Protein AF-I7LIQ9-F1 (afdb_monomer_lite)

Structure (mmCIF, N/CA/C/O backbone):
data_AF-I7LIQ9-F1
#
_entry.id   AF-I7LIQ9-F1
#
loop_
_atom_site.group_PDB
_atom_site.id
_atom_site.type_symbol
_atom_site.label_atom_id
_atom_site.label_alt_id
_atom_site.label_comp_id
_atom_site.label_asym_id
_atom_site.label_entity_id
_atom_site.label_seq_id
_atom_site.pdbx_PDB_ins_code
_atom_site.Cartn_x
_atom_site.Cartn_y
_atom_site.Cartn_z
_atom_site.occupancy
_atom_site.B_iso_or_equiv
_atom_site.auth_seq_id
_atom_site.auth_comp_id
_atom_site.auth_asym_id
_atom_site.auth_atom_id
_atom_site.pdbx_PDB_model_num
ATOM 1 N N . MET A 1 1 ? 4.972 7.459 -29.551 1.00 47.09 1 MET A N 1
ATOM 2 C CA . MET A 1 1 ? 5.160 8.869 -29.129 1.00 47.09 1 MET A CA 1
ATOM 3 C C . MET A 1 1 ? 4.987 9.056 -27.625 1.00 47.09 1 MET A C 1
ATOM 5 O O . MET A 1 1 ? 5.940 9.518 -27.026 1.00 47.09 1 MET A O 1
ATOM 9 N N . GLY A 1 2 ? 3.855 8.696 -26.996 1.00 56.62 2 GLY A N 1
ATOM 10 C CA . GLY A 1 2 ? 3.701 8.807 -25.528 1.00 56.62 2 GLY A CA 1
ATOM 11 C C . GLY A 1 2 ? 4.572 7.829 -24.720 1.00 56.62 2 GLY A C 1
ATOM 12 O O . GLY A 1 2 ? 5.323 8.256 -23.851 1.00 56.62 2 GLY A O 1
ATOM 13 N N . GLU A 1 3 ? 4.549 6.537 -25.071 1.00 54.62 3 GLU A N 1
ATOM 14 C CA . GLU A 1 3 ? 5.346 5.504 -24.378 1.00 54.62 3 GLU A CA 1
ATOM 15 C C . GLU A 1 3 ? 6.864 5.728 -24.466 1.00 54.62 3 GLU A C 1
ATOM 17 O O . GLU A 1 3 ? 7.596 5.381 -23.544 1.00 54.62 3 GLU A O 1
ATOM 22 N N . ASP A 1 4 ? 7.355 6.302 -25.566 1.00 57.78 4 ASP A N 1
ATOM 23 C CA . ASP A 1 4 ? 8.792 6.522 -25.778 1.00 57.78 4 ASP A CA 1
ATOM 24 C C . ASP A 1 4 ? 9.333 7.653 -24.887 1.00 57.78 4 ASP A C 1
ATOM 26 O O . ASP A 1 4 ? 10.467 7.592 -24.414 1.00 57.78 4 ASP A O 1
ATOM 30 N N . LEU A 1 5 ? 8.499 8.663 -24.616 1.00 57.69 5 LEU A N 1
ATOM 31 C CA . LEU A 1 5 ? 8.808 9.787 -23.729 1.00 57.69 5 LEU A CA 1
ATOM 32 C C . LEU A 1 5 ? 8.817 9.365 -22.257 1.00 57.69 5 LEU A C 1
ATOM 34 O O . LEU A 1 5 ? 9.725 9.751 -21.523 1.00 57.69 5 LEU A O 1
ATOM 38 N N . GLU A 1 6 ? 7.858 8.538 -21.831 1.00 58.59 6 GLU A N 1
ATOM 39 C CA . GLU A 1 6 ? 7.865 7.965 -20.479 1.00 58.59 6 GLU A CA 1
ATOM 40 C C . GLU A 1 6 ? 9.072 7.049 -20.267 1.00 58.59 6 GLU A C 1
ATOM 42 O O . GLU A 1 6 ? 9.777 7.190 -19.268 1.00 58.59 6 GLU A O 1
ATOM 47 N N . LYS A 1 7 ? 9.379 6.171 -21.232 1.00 59.84 7 LYS A N 1
ATOM 48 C CA . LYS A 1 7 ? 10.581 5.324 -21.184 1.00 59.84 7 LYS A CA 1
ATOM 49 C C . LYS A 1 7 ? 11.853 6.157 -21.044 1.00 59.84 7 LYS A C 1
ATOM 51 O O . LYS A 1 7 ? 12.662 5.869 -20.167 1.00 59.84 7 LYS A O 1
ATOM 56 N N . ALA A 1 8 ? 12.016 7.208 -21.849 1.00 60.72 8 ALA A N 1
ATOM 57 C CA . ALA A 1 8 ? 13.172 8.100 -21.762 1.00 60.72 8 ALA A CA 1
ATOM 58 C C . ALA A 1 8 ? 13.252 8.830 -20.409 1.00 60.72 8 ALA A C 1
ATOM 60 O O . ALA A 1 8 ? 14.331 8.923 -19.828 1.00 60.72 8 ALA A O 1
ATOM 61 N N . GLY A 1 9 ? 12.118 9.297 -19.877 1.00 61.69 9 GLY A N 1
ATOM 62 C CA . GLY A 1 9 ? 12.048 9.947 -18.567 1.00 61.69 9 GLY A CA 1
ATOM 63 C C . GLY A 1 9 ? 12.457 9.028 -17.413 1.00 61.69 9 GLY A C 1
ATOM 64 O O . GLY A 1 9 ? 13.166 9.466 -16.510 1.00 61.69 9 GLY A O 1
ATOM 65 N N . PHE A 1 10 ? 12.074 7.750 -17.462 1.00 64.81 10 PHE A N 1
ATOM 66 C CA . PHE A 1 10 ? 12.505 6.752 -16.481 1.00 64.81 10 PHE A CA 1
ATOM 67 C C . PHE A 1 10 ? 13.993 6.396 -16.630 1.00 64.81 10 PHE A C 1
ATOM 69 O O . PHE A 1 10 ? 14.709 6.416 -15.634 1.00 64.81 10 PHE A O 1
ATOM 76 N N . ILE A 1 11 ? 14.486 6.145 -17.850 1.00 65.88 11 ILE A N 1
ATOM 77 C CA . ILE A 1 11 ? 15.912 5.840 -18.105 1.00 65.88 11 ILE A CA 1
ATOM 78 C C . ILE A 1 11 ? 16.828 6.955 -17.591 1.00 65.88 11 ILE A C 1
ATOM 80 O O . ILE A 1 11 ? 17.892 6.687 -17.049 1.00 65.88 11 ILE A O 1
ATOM 84 N N . LEU A 1 12 ? 16.424 8.214 -17.766 1.00 66.00 12 LEU A N 1
ATOM 85 C CA . LEU A 1 12 ? 17.225 9.364 -17.345 1.00 66.00 12 LEU A CA 1
ATOM 86 C C . LEU A 1 12 ? 17.189 9.611 -15.833 1.00 66.00 12 LEU A C 1
ATOM 88 O O . LEU A 1 12 ? 18.057 10.312 -15.318 1.00 66.00 12 LEU A O 1
ATOM 92 N N . LYS A 1 13 ? 16.178 9.085 -15.133 1.00 75.25 13 LYS A N 1
ATOM 93 C CA . LYS A 1 13 ? 15.949 9.357 -13.710 1.00 75.25 13 LYS A CA 1
ATOM 94 C C . LYS A 1 13 ? 16.473 8.254 -12.789 1.00 75.25 13 LYS A C 1
ATOM 96 O O . LYS A 1 13 ? 16.795 8.561 -11.645 1.00 75.25 13 LYS A O 1
ATOM 101 N N . TYR A 1 14 ? 16.571 7.012 -13.2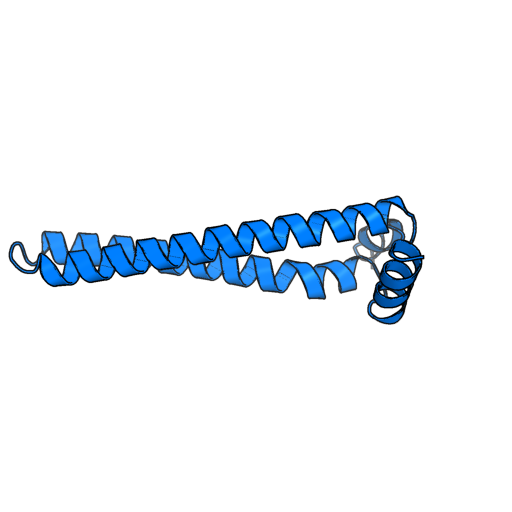63 1.00 77.31 14 TYR A N 1
ATOM 102 C CA . TYR A 1 14 ? 16.967 5.866 -12.439 1.00 77.31 14 TYR A CA 1
ATOM 103 C C . TYR A 1 14 ? 18.112 5.090 -13.086 1.00 77.31 14 TYR A C 1
ATOM 105 O O . TYR A 1 14 ? 18.116 4.860 -14.291 1.00 77.31 14 TYR A O 1
ATOM 113 N N . GLU A 1 15 ? 19.073 4.657 -12.272 1.00 73.44 15 GLU A N 1
ATOM 114 C CA . GLU A 1 15 ? 20.294 3.996 -12.757 1.00 73.44 15 GLU A CA 1
ATOM 115 C C . GLU A 1 15 ? 20.095 2.502 -13.042 1.00 73.44 15 GLU A C 1
ATOM 117 O O . GLU A 1 15 ? 20.737 1.927 -13.920 1.00 73.44 15 GLU A O 1
ATOM 122 N N . ASN A 1 16 ? 19.215 1.848 -12.285 1.00 75.81 16 ASN A N 1
ATOM 123 C CA . ASN A 1 16 ? 18.937 0.420 -12.394 1.00 75.81 16 ASN A CA 1
ATOM 124 C C . ASN A 1 16 ? 17.550 0.085 -11.810 1.00 75.81 16 ASN A C 1
ATOM 126 O O . ASN A 1 16 ? 16.901 0.920 -11.176 1.00 75.81 16 ASN A O 1
ATOM 130 N N . THR A 1 17 ? 17.103 -1.161 -12.004 1.00 76.31 17 THR A N 1
ATOM 131 C CA . THR A 1 17 ? 15.804 -1.655 -11.510 1.00 76.31 17 THR A CA 1
ATOM 132 C C . THR A 1 17 ? 15.655 -1.514 -9.996 1.00 76.31 17 THR A C 1
ATOM 134 O O . THR A 1 17 ? 14.567 -1.219 -9.513 1.00 76.31 17 THR A O 1
ATOM 137 N N . LYS A 1 18 ? 16.737 -1.715 -9.236 1.00 80.56 18 LYS A N 1
ATOM 138 C CA . LYS A 1 18 ? 16.728 -1.608 -7.773 1.00 80.56 18 LYS A CA 1
ATOM 139 C C . LYS A 1 18 ? 16.445 -0.169 -7.341 1.00 80.56 18 LYS A C 1
ATOM 141 O O . LYS A 1 18 ? 15.490 0.058 -6.612 1.00 80.56 18 LYS A O 1
ATOM 146 N N . ASN A 1 19 ? 17.183 0.797 -7.883 1.00 83.12 19 ASN A N 1
ATOM 147 C CA . ASN A 1 19 ? 16.988 2.222 -7.625 1.00 83.12 19 ASN A CA 1
ATOM 148 C C . ASN A 1 19 ? 15.577 2.693 -8.022 1.00 83.12 19 ASN A C 1
ATOM 150 O O . ASN A 1 19 ? 14.952 3.453 -7.287 1.00 83.12 19 ASN A O 1
ATOM 154 N N . LEU A 1 20 ? 15.048 2.187 -9.141 1.00 83.06 20 LEU A N 1
ATOM 155 C CA . LEU A 1 20 ? 13.671 2.426 -9.569 1.00 83.06 20 LEU A CA 1
ATOM 156 C C . LEU A 1 20 ? 12.651 1.954 -8.518 1.00 83.06 20 LEU A C 1
ATOM 158 O O . LEU A 1 20 ? 11.784 2.726 -8.112 1.00 83.06 20 LEU A O 1
ATOM 162 N N . LEU A 1 21 ? 12.757 0.703 -8.064 1.00 83.94 21 LEU A N 1
ATOM 163 C CA . LEU A 1 21 ? 11.846 0.128 -7.067 1.00 83.94 21 LEU A CA 1
ATOM 164 C C . LEU A 1 21 ? 11.969 0.833 -5.708 1.00 83.94 21 LEU A C 1
ATOM 166 O O . LEU A 1 21 ? 10.954 1.172 -5.100 1.00 83.94 21 LEU A O 1
ATOM 170 N N . GLU A 1 22 ? 13.199 1.101 -5.267 1.00 87.06 22 GLU A N 1
ATOM 171 C CA . GLU A 1 22 ? 13.500 1.791 -4.009 1.00 87.06 22 GLU A CA 1
ATOM 172 C C . GLU A 1 22 ? 12.984 3.233 -3.984 1.00 87.06 22 GLU A C 1
ATOM 174 O O . GLU A 1 22 ? 12.597 3.723 -2.926 1.00 87.06 22 GLU A O 1
ATOM 179 N N . CYS A 1 23 ? 12.950 3.914 -5.132 1.00 86.38 23 CYS A N 1
ATOM 180 C CA . CYS A 1 23 ? 12.475 5.293 -5.216 1.00 86.38 23 CYS A CA 1
ATOM 181 C C . CYS A 1 23 ? 10.962 5.395 -5.445 1.00 86.38 23 CYS A C 1
ATOM 183 O O . CYS A 1 23 ? 10.339 6.336 -4.956 1.00 86.38 23 CYS A O 1
ATOM 185 N N . GLU A 1 24 ? 10.367 4.462 -6.193 1.00 85.56 24 GLU A N 1
ATOM 186 C CA . GLU A 1 24 ? 8.960 4.557 -6.595 1.00 85.56 24 GLU A CA 1
ATOM 187 C C . GLU A 1 24 ? 8.012 3.729 -5.722 1.00 85.56 24 GLU A C 1
ATOM 189 O O . GLU A 1 24 ? 6.919 4.202 -5.420 1.00 85.56 24 GLU A O 1
ATOM 194 N N . LEU A 1 25 ? 8.392 2.513 -5.310 1.00 89.25 25 LEU A N 1
ATOM 195 C CA . LEU A 1 25 ? 7.482 1.584 -4.621 1.00 89.25 25 LEU A CA 1
ATOM 196 C C . LEU A 1 25 ? 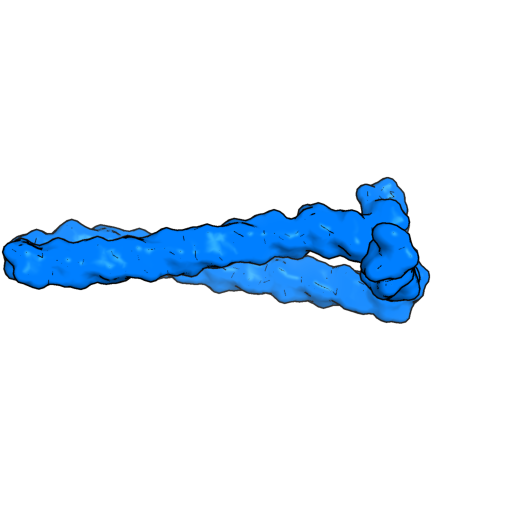7.755 1.460 -3.123 1.00 89.25 25 LEU A C 1
ATOM 198 O O . LEU A 1 25 ? 6.802 1.412 -2.340 1.00 89.25 25 LEU A O 1
ATOM 202 N N . THR A 1 26 ? 9.022 1.428 -2.703 1.00 89.06 26 THR A N 1
ATOM 203 C CA . THR A 1 26 ? 9.377 1.264 -1.282 1.00 89.06 26 THR A CA 1
ATOM 204 C C . THR A 1 26 ? 8.760 2.345 -0.387 1.00 89.06 26 THR A C 1
ATOM 206 O O . THR A 1 26 ? 8.113 1.982 0.595 1.00 89.06 26 THR A O 1
ATOM 209 N N . PRO A 1 27 ? 8.825 3.652 -0.718 1.00 91.19 27 PRO A N 1
ATOM 210 C CA . PRO A 1 27 ? 8.272 4.687 0.153 1.00 91.19 27 PRO A CA 1
ATOM 211 C C . PRO A 1 27 ? 6.748 4.591 0.275 1.00 91.19 27 PRO A C 1
ATOM 213 O O . PRO A 1 27 ? 6.193 4.836 1.345 1.00 91.19 27 PRO A O 1
ATOM 216 N N . LEU A 1 28 ? 6.064 4.213 -0.810 1.00 90.12 28 LEU A N 1
ATOM 217 C CA . LEU A 1 28 ? 4.611 4.037 -0.817 1.00 90.12 28 LEU A CA 1
ATOM 218 C C . LEU A 1 28 ? 4.203 2.830 0.033 1.00 90.12 28 LEU A C 1
ATOM 220 O O . LEU A 1 28 ? 3.288 2.927 0.851 1.00 90.12 28 LEU A O 1
ATOM 224 N N . THR A 1 29 ? 4.927 1.721 -0.106 1.00 90.31 29 THR A N 1
ATOM 225 C CA . THR A 1 29 ? 4.699 0.501 0.679 1.00 90.31 29 THR A CA 1
ATOM 226 C C . THR A 1 29 ? 4.949 0.749 2.169 1.00 90.31 29 THR A C 1
ATOM 228 O O . THR A 1 29 ? 4.143 0.347 3.007 1.00 90.31 29 THR A O 1
ATOM 231 N N . ASP A 1 30 ? 6.004 1.491 2.513 1.00 93.19 30 ASP A N 1
ATOM 232 C CA . ASP A 1 30 ? 6.308 1.880 3.894 1.00 93.19 30 ASP A CA 1
ATOM 233 C C . ASP A 1 30 ? 5.198 2.732 4.521 1.00 93.19 30 ASP A C 1
ATOM 235 O O . ASP A 1 30 ? 4.860 2.560 5.697 1.00 93.19 30 ASP A O 1
ATOM 239 N N . VAL A 1 31 ? 4.621 3.665 3.758 1.00 92.38 31 VAL A N 1
ATOM 240 C CA . VAL A 1 31 ? 3.485 4.472 4.224 1.00 92.38 31 VAL A CA 1
ATOM 241 C C . VAL A 1 31 ? 2.258 3.590 4.447 1.00 92.38 31 VAL A C 1
ATOM 243 O O . VAL A 1 31 ? 1.607 3.722 5.484 1.00 92.38 31 VAL A O 1
ATOM 246 N N . LEU A 1 32 ? 1.972 2.657 3.536 1.00 90.44 32 LEU A N 1
ATOM 247 C CA . LEU A 1 32 ? 0.852 1.725 3.673 1.00 90.44 32 LEU A CA 1
ATOM 248 C C . LEU A 1 32 ? 1.001 0.838 4.922 1.00 90.44 32 LEU A C 1
ATOM 250 O O . LEU A 1 32 ? 0.052 0.680 5.693 1.00 90.44 32 LEU A O 1
ATOM 254 N N . LEU A 1 33 ? 2.209 0.330 5.182 1.00 90.81 33 LEU A N 1
ATOM 255 C CA . LEU A 1 33 ? 2.522 -0.447 6.385 1.00 90.81 33 LEU A CA 1
ATOM 256 C C . LEU 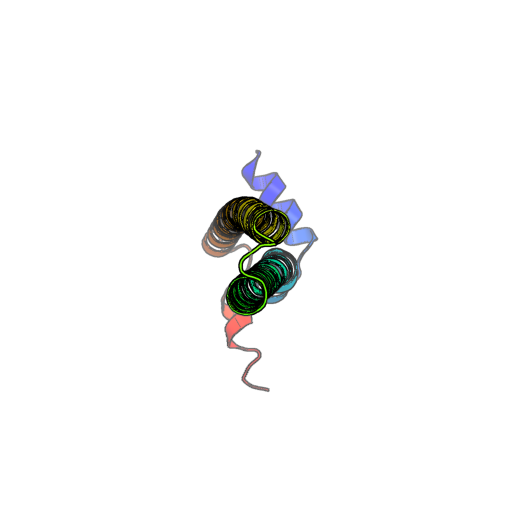A 1 33 ? 2.320 0.368 7.667 1.00 90.81 33 LEU A C 1
ATOM 258 O O . LEU A 1 33 ? 1.708 -0.113 8.625 1.00 90.81 33 LEU A O 1
ATOM 262 N N . LYS A 1 34 ? 2.786 1.622 7.688 1.00 92.19 34 LYS A N 1
ATOM 263 C CA . LYS A 1 34 ? 2.586 2.526 8.831 1.00 92.19 34 LYS A CA 1
ATOM 264 C C . LYS A 1 34 ? 1.106 2.821 9.064 1.00 92.19 34 LYS A C 1
ATOM 266 O O . LYS A 1 34 ? 0.669 2.793 10.213 1.00 92.19 34 LYS A O 1
ATOM 271 N N . LEU A 1 35 ? 0.331 3.057 8.004 1.00 89.75 35 LEU A N 1
ATOM 272 C CA . LEU A 1 35 ? -1.118 3.257 8.103 1.00 89.75 35 LEU A CA 1
ATOM 273 C C . LEU A 1 35 ? -1.810 2.027 8.693 1.00 89.75 35 LEU A C 1
ATOM 275 O O . LEU A 1 35 ? -2.600 2.171 9.622 1.00 89.75 35 LEU A O 1
ATOM 279 N N . SER A 1 36 ? -1.459 0.825 8.231 1.00 88.50 36 SER A N 1
ATOM 280 C CA . SER A 1 36 ? -1.990 -0.429 8.780 1.00 88.50 36 SER A CA 1
ATOM 281 C C . SER A 1 36 ? -1.733 -0.549 10.288 1.00 88.50 36 SER A C 1
ATOM 283 O O . SER A 1 36 ? -2.656 -0.801 11.067 1.00 88.50 36 SER A O 1
ATOM 285 N N . TYR A 1 37 ? -0.503 -0.264 10.726 1.00 90.25 37 TYR A N 1
ATOM 286 C CA . TYR A 1 37 ? -0.147 -0.273 12.146 1.00 90.25 37 TYR A CA 1
ATOM 287 C C . TYR A 1 37 ? -0.951 0.751 12.967 1.00 90.25 37 TYR A C 1
ATOM 289 O O . TYR A 1 37 ? -1.448 0.432 14.050 1.00 90.25 37 TYR A O 1
ATOM 297 N N . ILE A 1 38 ? -1.120 1.973 12.452 1.00 89.25 38 ILE A N 1
ATOM 298 C CA . ILE A 1 38 ? -1.904 3.020 13.121 1.00 89.25 38 ILE A CA 1
ATOM 299 C C . ILE A 1 38 ? -3.375 2.599 13.241 1.00 89.25 38 ILE A C 1
ATOM 301 O O . ILE A 1 38 ? -3.937 2.700 14.333 1.00 89.25 38 ILE A O 1
ATOM 305 N N . CYS A 1 39 ? -3.975 2.064 12.172 1.00 87.81 39 CYS A N 1
ATOM 306 C CA . CYS A 1 39 ? -5.355 1.572 12.177 1.00 87.81 39 CYS A CA 1
ATOM 307 C C . CYS A 1 39 ? -5.585 0.516 13.266 1.00 87.81 39 CYS A C 1
ATOM 309 O O . CYS A 1 39 ? -6.561 0.600 14.01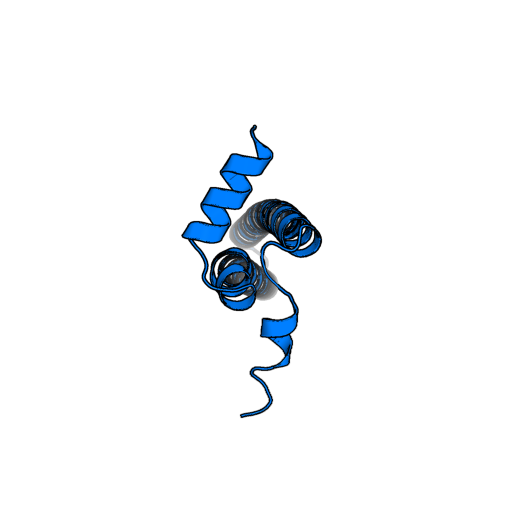3 1.00 87.81 39 CYS A O 1
ATOM 311 N N . VAL A 1 40 ? -4.673 -0.454 13.394 1.00 88.19 40 VAL A N 1
ATOM 312 C CA . VAL A 1 40 ? -4.750 -1.500 14.428 1.00 88.19 40 VAL A CA 1
ATOM 313 C C . VAL A 1 40 ? -4.693 -0.893 15.833 1.00 88.19 40 VAL A C 1
ATOM 315 O O . VAL A 1 40 ? -5.497 -1.247 16.696 1.00 88.19 40 VAL A O 1
ATOM 318 N N . ASN A 1 41 ? -3.792 0.061 16.070 1.00 88.06 41 ASN A N 1
ATOM 319 C CA . ASN A 1 41 ? -3.660 0.703 17.380 1.00 88.06 41 ASN A CA 1
ATOM 320 C C . ASN A 1 41 ? -4.868 1.567 17.753 1.00 88.06 41 ASN A C 1
ATOM 322 O O . ASN A 1 41 ? -5.288 1.558 18.913 1.00 88.06 41 ASN A O 1
ATOM 326 N N . PHE A 1 42 ? -5.454 2.276 16.788 1.00 86.69 42 PHE A N 1
ATOM 327 C CA . PHE A 1 42 ? -6.685 3.035 17.003 1.00 86.69 42 PHE A CA 1
ATOM 328 C C . PHE A 1 42 ? -7.858 2.102 17.328 1.00 86.69 42 PHE A C 1
ATOM 330 O O . PHE A 1 42 ? -8.582 2.349 18.291 1.00 86.69 42 PHE A O 1
ATOM 337 N N . ALA A 1 43 ? -8.003 0.986 16.605 1.00 84.88 43 ALA A N 1
ATOM 338 C CA . ALA A 1 43 ? -9.039 -0.007 16.887 1.00 84.88 43 ALA A CA 1
ATOM 339 C C . ALA A 1 43 ? -8.878 -0.643 18.282 1.00 84.88 43 ALA A C 1
ATOM 341 O O . ALA A 1 43 ? -9.855 -0.787 19.022 1.00 84.88 43 ALA A O 1
ATOM 342 N N . ASN A 1 44 ? -7.642 -0.968 18.678 1.00 87.06 44 ASN A N 1
ATOM 343 C CA . ASN A 1 44 ? -7.340 -1.477 20.017 1.00 87.06 44 ASN A CA 1
ATOM 344 C C . ASN A 1 44 ? -7.673 -0.445 21.103 1.00 87.06 44 ASN A C 1
ATOM 346 O O . ASN A 1 44 ? -8.312 -0.787 22.097 1.00 87.06 44 ASN A O 1
ATOM 350 N N . THR A 1 45 ? -7.301 0.819 20.893 1.00 85.31 45 THR A N 1
ATOM 351 C CA . THR A 1 45 ? -7.613 1.921 21.817 1.00 85.31 45 THR A CA 1
ATOM 352 C C . THR A 1 45 ? -9.123 2.106 21.972 1.00 85.31 45 THR A C 1
ATOM 354 O O . THR A 1 45 ? -9.616 2.156 23.096 1.00 85.31 45 THR A O 1
ATOM 357 N N . ALA A 1 46 ? -9.878 2.100 20.869 1.00 82.75 46 ALA A N 1
ATOM 358 C CA . ALA A 1 46 ? -11.339 2.186 20.898 1.00 82.75 46 ALA A CA 1
ATOM 359 C C . ALA A 1 46 ? -11.978 1.029 21.690 1.00 82.75 46 ALA A C 1
ATOM 361 O O . ALA A 1 46 ? -12.925 1.237 22.449 1.00 82.75 46 ALA A O 1
ATOM 362 N N . SER A 1 47 ? -11.439 -0.188 21.553 1.00 83.44 47 SER A N 1
ATOM 363 C CA . SER A 1 47 ? -11.883 -1.363 22.315 1.00 83.44 47 SER A CA 1
ATOM 364 C C . SER A 1 47 ? -11.617 -1.213 23.818 1.00 83.44 47 SER A C 1
ATOM 366 O O . SER A 1 47 ? -12.485 -1.519 24.636 1.00 83.44 47 SER A O 1
ATOM 368 N N . ILE A 1 48 ? -10.444 -0.692 24.192 1.00 83.94 48 ILE A N 1
ATOM 369 C CA . ILE A 1 48 ? -10.085 -0.425 25.591 1.00 83.94 48 ILE A CA 1
ATOM 370 C C . ILE A 1 48 ? -11.013 0.637 26.193 1.00 83.94 48 ILE A C 1
ATOM 372 O O . ILE A 1 48 ? -11.585 0.391 27.252 1.00 83.94 48 ILE A O 1
ATOM 376 N N . ILE A 1 49 ? -11.217 1.767 25.506 1.00 78.44 49 ILE A N 1
ATOM 377 C CA . ILE A 1 49 ? -12.103 2.849 25.969 1.00 78.44 49 ILE A CA 1
ATOM 378 C C . ILE A 1 49 ? -13.524 2.322 26.167 1.00 78.44 49 ILE A C 1
ATOM 380 O O . ILE A 1 49 ? -14.102 2.508 27.233 1.00 78.44 49 ILE A O 1
ATOM 384 N N . LYS A 1 50 ? -14.056 1.564 25.200 1.00 78.19 50 LYS A N 1
ATOM 385 C CA . LYS A 1 50 ? -15.378 0.932 25.315 1.00 78.19 50 LYS A CA 1
ATOM 386 C C . LYS A 1 50 ? -15.506 0.045 26.562 1.00 78.19 50 LYS A C 1
ATOM 388 O O . LYS A 1 50 ? -16.573 -0.003 27.169 1.00 78.19 50 LYS A O 1
ATOM 393 N N . ASN A 1 51 ? -14.448 -0.685 26.916 1.00 77.25 51 ASN A N 1
ATOM 394 C CA . ASN A 1 51 ? -14.453 -1.596 28.061 1.00 77.25 51 ASN A CA 1
ATOM 395 C C . ASN A 1 51 ? -14.275 -0.874 29.409 1.00 77.25 51 ASN A C 1
ATOM 397 O O . ASN A 1 51 ? -14.735 -1.393 30.424 1.00 77.25 51 ASN A O 1
ATOM 401 N N . ILE A 1 52 ? -13.614 0.289 29.432 1.00 76.94 52 ILE A N 1
ATOM 402 C CA . ILE A 1 52 ? -13.392 1.095 30.646 1.00 76.94 52 ILE A CA 1
ATOM 403 C C . ILE A 1 52 ? -14.587 2.016 30.915 1.00 76.94 52 ILE A C 1
ATOM 405 O O . ILE A 1 52 ? -15.071 2.081 32.046 1.00 76.94 52 ILE A O 1
ATOM 409 N N . THR A 1 53 ? -15.092 2.690 29.882 1.00 64.00 53 THR A N 1
ATOM 410 C CA . THR A 1 53 ? -16.135 3.707 30.004 1.00 64.00 53 THR A CA 1
ATOM 411 C C . THR A 1 53 ? -17.347 3.327 29.154 1.00 64.00 53 THR A C 1
ATOM 413 O O . THR A 1 53 ? -17.425 3.623 27.965 1.00 64.00 53 THR A O 1
ATOM 416 N N . ILE A 1 54 ? -18.357 2.705 29.776 1.00 59.12 54 ILE A N 1
ATOM 417 C CA . ILE A 1 54 ? -19.620 2.328 29.101 1.00 59.12 54 ILE A CA 1
ATOM 418 C C . ILE A 1 54 ? -20.359 3.563 28.521 1.00 59.12 54 ILE A C 1
ATOM 420 O O . ILE A 1 54 ? -21.170 3.417 27.609 1.00 59.12 54 ILE A O 1
ATOM 424 N N . ASN A 1 55 ? -20.051 4.780 28.994 1.00 60.50 55 ASN A N 1
ATOM 425 C CA . ASN A 1 55 ? -20.745 6.022 28.625 1.00 60.50 55 ASN A CA 1
ATOM 426 C C . ASN A 1 55 ? -20.038 6.913 27.578 1.00 60.50 55 ASN A C 1
ATOM 428 O O . ASN A 1 55 ? -20.664 7.856 27.098 1.00 60.50 55 ASN A O 1
ATOM 432 N N . GLU A 1 56 ? -18.792 6.644 27.171 1.00 64.12 56 GLU A N 1
ATOM 433 C CA . GLU A 1 56 ? -18.057 7.485 26.195 1.00 64.12 56 GLU A CA 1
ATOM 434 C C . GLU A 1 56 ? -18.244 6.995 24.747 1.00 64.12 56 GLU A C 1
ATOM 436 O O . GLU A 1 56 ? -17.319 6.900 23.942 1.00 64.12 56 GLU A O 1
ATOM 441 N N . THR A 1 57 ? -19.493 6.701 24.371 1.00 71.81 57 THR A N 1
ATOM 442 C CA . THR A 1 57 ? -19.854 6.277 23.003 1.00 71.81 57 THR A CA 1
ATOM 443 C C . THR A 1 57 ? -19.466 7.287 21.920 1.00 71.81 57 THR A C 1
ATOM 445 O O . THR A 1 57 ? -19.315 6.901 20.763 1.00 71.81 57 THR A O 1
ATOM 448 N N . HIS A 1 58 ? -19.310 8.566 22.276 1.00 78.75 58 HIS A N 1
ATOM 449 C CA . HIS A 1 58 ? -18.876 9.611 21.350 1.00 78.75 58 HIS A CA 1
ATOM 450 C C . HIS A 1 58 ? -17.409 9.439 20.941 1.00 78.75 58 HIS A C 1
ATOM 452 O O . HIS A 1 58 ? -17.102 9.433 19.756 1.00 78.75 58 HIS A O 1
ATOM 458 N N . GLU A 1 59 ? -16.518 9.229 21.906 1.00 77.38 59 GLU A N 1
ATOM 459 C CA . GLU A 1 59 ? -15.078 9.109 21.662 1.00 77.38 59 GLU A CA 1
ATOM 460 C C . GLU A 1 59 ? -14.774 7.829 20.883 1.00 77.38 59 GLU A C 1
ATOM 462 O O . GLU A 1 59 ? -14.071 7.858 19.877 1.00 77.38 59 GLU A O 1
ATOM 467 N N . VAL A 1 60 ? -15.403 6.709 21.261 1.00 81.00 60 VAL A N 1
ATOM 468 C CA . VAL A 1 60 ? -15.304 5.445 20.510 1.00 81.00 60 VAL A CA 1
ATOM 469 C C . VAL A 1 60 ? -15.752 5.626 19.055 1.00 81.00 60 VAL A C 1
ATOM 471 O O . VAL A 1 60 ? -15.146 5.046 18.153 1.00 81.00 60 VAL A O 1
ATOM 474 N N . LYS A 1 61 ? -16.787 6.439 18.807 1.00 83.88 61 LYS A N 1
ATOM 475 C CA . LYS A 1 61 ? -17.247 6.749 17.451 1.00 83.88 61 LYS A CA 1
ATOM 476 C C . LYS A 1 61 ? -16.211 7.568 16.677 1.00 83.88 61 LYS A C 1
ATOM 478 O O . LYS A 1 61 ? -15.900 7.191 15.555 1.00 83.88 61 LYS A O 1
ATOM 483 N N . GLU A 1 62 ? -15.633 8.608 17.276 1.00 84.62 62 GLU A N 1
ATOM 484 C CA . GLU A 1 62 ? -14.572 9.401 16.638 1.00 84.62 62 GLU A CA 1
ATOM 485 C C . GLU A 1 62 ? -13.349 8.544 16.281 1.00 84.62 62 GLU A C 1
ATOM 487 O O . GLU A 1 62 ? -12.832 8.638 15.168 1.00 84.62 62 GLU A O 1
ATOM 492 N N . PHE A 1 63 ? -12.922 7.642 17.172 1.00 83.31 63 PHE A N 1
ATOM 493 C CA . PHE A 1 63 ? -11.836 6.701 16.877 1.00 83.31 63 PHE A CA 1
ATOM 494 C C . PHE A 1 63 ? -12.162 5.799 15.678 1.00 83.31 63 PHE A C 1
ATOM 496 O O . PHE A 1 63 ? -11.306 5.584 14.819 1.00 83.31 63 PHE A O 1
ATOM 503 N N . LEU A 1 64 ? -13.388 5.271 15.603 1.00 83.38 64 LEU A N 1
ATOM 504 C CA . LEU A 1 64 ? -13.820 4.421 14.491 1.00 83.38 64 LEU A CA 1
ATOM 505 C C . LEU A 1 64 ? -13.943 5.198 13.174 1.00 83.38 64 LEU A C 1
ATOM 507 O O . LEU A 1 64 ? -13.551 4.668 12.134 1.00 83.38 64 LEU A O 1
ATOM 511 N N . ASP A 1 65 ? -14.428 6.440 13.215 1.00 87.81 65 ASP A N 1
ATOM 512 C CA . ASP A 1 65 ? -14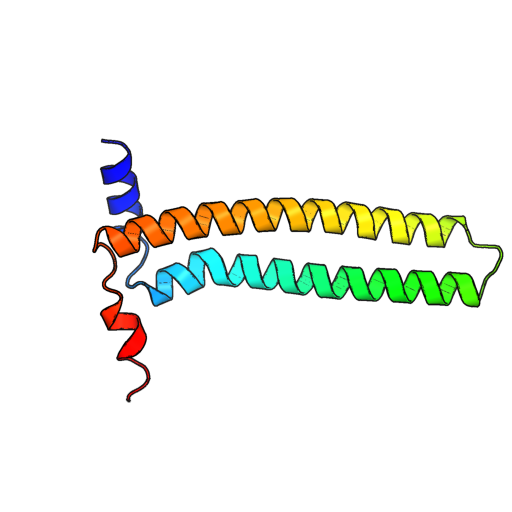.512 7.319 12.044 1.00 87.81 65 ASP A CA 1
ATOM 513 C C . ASP A 1 65 ? -13.105 7.608 11.487 1.00 87.81 65 ASP A C 1
ATOM 515 O O . ASP A 1 65 ? -12.869 7.462 10.285 1.00 87.81 65 ASP A O 1
ATOM 519 N N . ILE A 1 66 ? -12.129 7.883 12.364 1.00 87.81 66 ILE A N 1
ATOM 520 C CA . ILE A 1 66 ? -10.719 8.056 11.980 1.00 87.81 66 ILE A CA 1
ATOM 521 C C . ILE A 1 66 ? -10.153 6.781 11.338 1.00 87.81 66 ILE A C 1
ATOM 523 O O . ILE A 1 66 ? -9.510 6.859 10.291 1.00 87.81 66 ILE A O 1
ATOM 527 N N . VAL A 1 67 ? -10.402 5.600 11.918 1.00 87.75 67 VAL A N 1
ATOM 528 C CA . VAL A 1 67 ? -9.964 4.315 11.333 1.00 87.75 67 VAL A CA 1
ATOM 529 C C . VAL A 1 67 ? -10.578 4.102 9.949 1.00 87.75 67 VAL A C 1
ATOM 531 O O . VAL A 1 67 ? -9.905 3.616 9.037 1.00 87.75 67 VAL A O 1
ATOM 534 N N . PHE A 1 68 ? -11.844 4.477 9.767 1.00 88.50 68 PHE A N 1
ATOM 535 C CA . PHE A 1 68 ? -12.527 4.353 8.485 1.00 88.50 68 PHE A CA 1
ATOM 536 C C . PHE A 1 68 ? -11.924 5.282 7.426 1.00 88.50 68 PHE A C 1
ATOM 538 O O . PHE A 1 68 ? -11.715 4.870 6.284 1.00 88.50 68 PHE A O 1
ATOM 545 N N . ASP A 1 69 ? -11.581 6.513 7.800 1.00 90.56 69 ASP A N 1
ATOM 546 C CA . ASP A 1 69 ? -10.921 7.451 6.896 1.00 90.56 69 ASP A CA 1
ATOM 547 C C . ASP A 1 69 ? -9.486 7.028 6.564 1.00 90.56 69 ASP A C 1
ATOM 549 O O . ASP A 1 69 ? -9.092 7.079 5.398 1.00 90.56 69 ASP A O 1
ATOM 553 N N . MET A 1 70 ? -8.728 6.514 7.538 1.00 88.94 70 MET A N 1
ATOM 554 C CA . MET A 1 70 ? -7.408 5.925 7.287 1.00 88.94 70 MET A CA 1
ATOM 555 C C . MET A 1 70 ? -7.490 4.745 6.318 1.00 88.94 70 MET A C 1
ATOM 557 O O . MET A 1 70 ? -6.637 4.618 5.440 1.00 88.94 70 MET A O 1
ATOM 561 N N . ARG A 1 71 ? -8.537 3.916 6.418 1.00 88.62 71 ARG A N 1
ATOM 562 C CA . ARG A 1 71 ? -8.769 2.816 5.477 1.00 88.62 71 ARG A CA 1
ATOM 563 C C . ARG A 1 71 ? -9.009 3.319 4.054 1.00 88.62 71 ARG A C 1
ATOM 565 O O . ARG A 1 71 ? -8.358 2.836 3.142 1.00 88.62 71 ARG A O 1
ATOM 572 N N . LYS A 1 72 ? -9.837 4.353 3.862 1.00 90.94 72 LYS A N 1
ATOM 573 C CA . LYS A 1 72 ? -10.021 4.970 2.530 1.00 90.94 72 LYS A CA 1
ATOM 574 C C . LYS A 1 72 ? -8.716 5.522 1.953 1.00 90.94 72 LYS A C 1
ATOM 576 O O . LYS A 1 72 ? -8.533 5.529 0.739 1.00 90.94 72 LYS A O 1
ATOM 581 N N . VAL A 1 73 ? -7.843 6.067 2.802 1.00 91.56 73 VAL A N 1
ATOM 582 C CA . VAL A 1 73 ? -6.521 6.549 2.373 1.00 91.56 73 VAL A CA 1
ATOM 583 C C . VAL A 1 73 ? -5.626 5.376 1.977 1.00 91.56 73 VAL A C 1
ATOM 585 O O . VAL A 1 73 ? -4.943 5.473 0.962 1.00 91.56 73 VAL A O 1
ATOM 588 N N . ALA A 1 74 ? -5.656 4.279 2.737 1.00 90.88 74 ALA A N 1
ATOM 589 C CA . ALA A 1 74 ? -4.930 3.057 2.416 1.00 90.88 74 ALA A CA 1
ATOM 590 C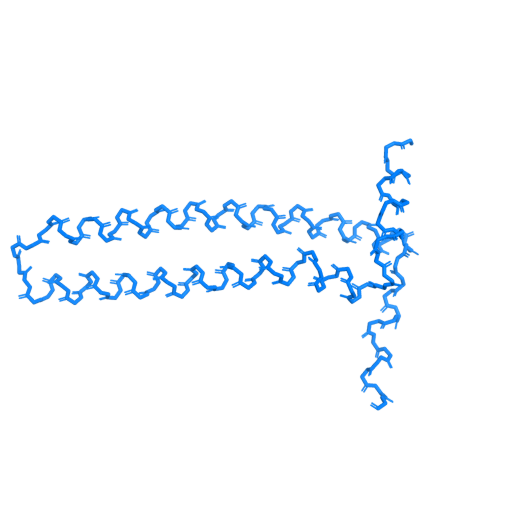 C . ALA A 1 74 ? -5.385 2.457 1.075 1.00 90.88 74 ALA A C 1
ATOM 592 O O . ALA A 1 74 ? -4.527 2.180 0.247 1.00 90.88 74 ALA A O 1
ATOM 593 N N . ASP A 1 75 ? -6.696 2.375 0.820 1.00 90.12 75 ASP A N 1
ATOM 594 C CA . ASP A 1 75 ? -7.243 1.865 -0.448 1.00 90.12 75 ASP A CA 1
ATOM 595 C C . ASP A 1 75 ? -6.734 2.696 -1.645 1.00 90.12 75 ASP A C 1
ATOM 597 O O . ASP A 1 75 ? -6.221 2.168 -2.625 1.00 90.12 75 ASP A O 1
ATOM 601 N N . LYS A 1 76 ? -6.763 4.033 -1.537 1.00 92.56 76 LYS A N 1
ATOM 602 C CA . LYS A 1 76 ? -6.217 4.916 -2.586 1.00 92.56 76 LYS A CA 1
ATOM 603 C C . LYS A 1 76 ? -4.711 4.753 -2.779 1.00 92.56 76 LYS A C 1
ATOM 605 O O . LYS A 1 76 ? -4.203 4.959 -3.878 1.00 92.56 76 LYS A O 1
ATOM 610 N N . LEU A 1 77 ? -3.977 4.489 -1.701 1.00 91.81 77 LEU A N 1
ATOM 611 C CA . LEU A 1 77 ? -2.537 4.273 -1.768 1.00 91.81 77 LEU A CA 1
ATOM 612 C C . LEU A 1 77 ? -2.219 2.928 -2.430 1.00 91.81 77 LEU A C 1
ATOM 614 O O . LEU A 1 77 ? -1.274 2.861 -3.211 1.00 91.81 77 LEU A O 1
ATOM 618 N N . GLU A 1 78 ? -3.024 1.901 -2.165 1.00 91.69 78 GLU A N 1
ATOM 619 C CA . GLU A 1 78 ? -2.963 0.607 -2.844 1.00 91.69 78 GLU A CA 1
ATOM 620 C C . GLU A 1 78 ? -3.184 0.769 -4.355 1.00 91.69 78 GLU A C 1
ATOM 622 O O . GLU A 1 78 ? -2.325 0.342 -5.125 1.00 91.69 78 GLU A O 1
ATOM 627 N N . ASP A 1 79 ? -4.214 1.515 -4.777 1.00 92.50 79 ASP A N 1
ATOM 628 C CA . ASP A 1 79 ? -4.462 1.825 -6.197 1.00 92.50 79 ASP A CA 1
ATOM 629 C C . ASP A 1 79 ? -3.244 2.501 -6.866 1.00 92.50 79 ASP A C 1
ATOM 631 O O . ASP A 1 79 ? -2.869 2.203 -8.005 1.00 92.50 79 ASP A O 1
ATOM 635 N N . ILE A 1 80 ? -2.593 3.435 -6.158 1.00 90.19 80 ILE A N 1
ATOM 636 C CA . ILE A 1 80 ? -1.393 4.125 -6.657 1.00 90.19 80 ILE A CA 1
ATOM 637 C C . ILE A 1 80 ? -0.217 3.149 -6.778 1.00 90.19 80 ILE A C 1
ATOM 639 O O . ILE A 1 80 ? 0.513 3.203 -7.772 1.00 90.19 80 ILE A O 1
ATOM 643 N N . ILE A 1 81 ? -0.018 2.277 -5.784 1.00 91.12 81 ILE A N 1
ATOM 644 C CA . ILE A 1 81 ? 1.040 1.259 -5.790 1.00 91.12 81 ILE A CA 1
ATOM 645 C C . ILE A 1 81 ? 0.825 0.281 -6.945 1.00 91.12 81 ILE A C 1
ATOM 647 O O . ILE A 1 81 ? 1.787 -0.025 -7.652 1.00 91.12 81 ILE A O 1
ATOM 651 N N . GLU A 1 82 ? -0.405 -0.176 -7.174 1.00 91.69 82 GLU A N 1
ATOM 652 C CA . GLU A 1 82 ? -0.744 -1.079 -8.275 1.00 91.69 82 GLU A CA 1
ATOM 653 C C . GLU A 1 82 ? -0.441 -0.424 -9.627 1.00 91.69 82 GLU A C 1
ATOM 655 O O . GLU A 1 82 ? 0.327 -0.966 -10.427 1.00 91.69 82 GLU A O 1
ATOM 660 N N . CYS A 1 83 ? -0.923 0.804 -9.837 1.00 87.81 83 CYS A N 1
ATOM 661 C CA . CYS A 1 83 ? -0.665 1.571 -11.054 1.00 87.81 83 CYS A CA 1
ATOM 662 C C . CYS A 1 83 ? 0.841 1.781 -11.306 1.00 87.81 83 CYS A C 1
ATOM 664 O O . CYS A 1 83 ? 1.342 1.551 -12.412 1.00 87.81 83 CYS A O 1
ATOM 666 N N . ARG A 1 84 ? 1.604 2.164 -10.272 1.00 85.31 84 ARG A N 1
ATOM 667 C CA . ARG A 1 84 ? 3.065 2.335 -10.369 1.00 85.31 84 ARG A CA 1
ATOM 668 C C . ARG A 1 84 ? 3.775 1.017 -10.661 1.00 85.31 84 ARG A C 1
ATOM 670 O O . ARG A 1 84 ? 4.685 0.987 -11.491 1.00 85.31 84 ARG A O 1
ATOM 677 N N . SER A 1 85 ? 3.340 -0.067 -10.029 1.00 88.00 85 SER A N 1
ATOM 678 C CA . SER A 1 85 ? 3.895 -1.404 -10.239 1.00 88.00 85 SER A CA 1
ATOM 679 C C . SER A 1 85 ? 3.674 -1.874 -11.673 1.00 88.00 85 SER A C 1
ATOM 681 O O . SER A 1 85 ? 4.606 -2.376 -12.299 1.00 88.00 85 SER A O 1
ATOM 683 N N . GLU A 1 86 ? 2.485 -1.655 -12.242 1.00 87.62 86 GLU A N 1
ATOM 684 C CA . GLU A 1 86 ? 2.215 -1.978 -13.645 1.00 87.62 86 GLU A CA 1
ATOM 685 C C . GLU A 1 86 ? 3.159 -1.255 -14.607 1.00 87.62 86 GLU A C 1
ATOM 687 O O . GLU A 1 86 ? 3.703 -1.881 -15.523 1.00 87.62 86 GLU A O 1
ATOM 692 N N . ILE A 1 87 ? 3.370 0.050 -14.407 1.00 84.38 87 ILE A N 1
ATOM 693 C CA . ILE A 1 87 ? 4.282 0.850 -15.236 1.00 84.38 87 ILE A CA 1
ATOM 694 C C . ILE A 1 87 ? 5.693 0.260 -15.164 1.00 84.38 87 ILE A C 1
ATOM 696 O O . ILE A 1 87 ? 6.311 -0.007 -16.197 1.00 84.38 87 ILE A O 1
ATOM 700 N N . ILE A 1 88 ? 6.178 -0.024 -13.955 1.00 84.12 88 ILE A N 1
ATOM 701 C CA . ILE A 1 88 ? 7.505 -0.610 -13.736 1.00 84.12 88 ILE A CA 1
ATOM 702 C C . ILE A 1 88 ? 7.616 -1.985 -14.408 1.00 84.12 88 ILE A C 1
ATOM 704 O O . ILE A 1 88 ? 8.586 -2.240 -15.125 1.00 84.12 88 ILE A O 1
ATOM 708 N N . PHE A 1 89 ? 6.612 -2.854 -14.271 1.00 83.94 89 PHE A N 1
ATOM 709 C CA . PHE A 1 89 ? 6.610 -4.159 -14.934 1.00 83.94 89 PHE A CA 1
ATOM 710 C C . PHE A 1 89 ? 6.641 -4.045 -16.459 1.00 83.94 89 PHE A C 1
ATOM 712 O O . PHE A 1 89 ? 7.321 -4.841 -17.114 1.00 83.94 89 PHE A O 1
ATOM 719 N N . ARG A 1 90 ? 5.940 -3.068 -17.047 1.00 82.44 90 ARG A N 1
ATOM 720 C CA . ARG A 1 90 ? 6.001 -2.810 -18.494 1.00 82.44 90 ARG A CA 1
ATOM 721 C C . ARG A 1 90 ? 7.398 -2.354 -18.920 1.00 82.44 90 ARG A C 1
ATOM 723 O O . ARG A 1 90 ? 7.898 -2.847 -19.929 1.00 82.44 90 ARG A O 1
ATOM 730 N N . LEU A 1 91 ? 8.049 -1.482 -18.149 1.00 75.75 91 LEU A N 1
ATOM 731 C CA . LEU A 1 91 ? 9.417 -1.015 -18.420 1.00 75.75 91 LEU A CA 1
ATOM 732 C C . LEU A 1 91 ? 10.442 -2.152 -18.340 1.00 75.75 91 LEU A C 1
ATOM 734 O O . LEU A 1 91 ? 11.286 -2.288 -19.227 1.00 75.75 91 LEU A O 1
ATOM 738 N N . ILE A 1 92 ? 10.323 -3.008 -17.325 1.00 76.25 92 ILE A N 1
ATOM 739 C CA . ILE A 1 92 ? 11.157 -4.203 -17.171 1.00 76.25 92 ILE A CA 1
ATOM 740 C C . ILE A 1 92 ? 10.959 -5.155 -18.358 1.00 76.25 92 ILE A C 1
ATOM 742 O O . ILE A 1 92 ? 11.929 -5.573 -18.988 1.00 76.25 92 ILE A O 1
ATOM 746 N N . LYS A 1 93 ? 9.704 -5.464 -18.721 1.00 77.44 93 LYS A N 1
ATOM 747 C CA . LYS A 1 93 ? 9.390 -6.326 -19.877 1.00 77.44 93 LYS A CA 1
ATOM 748 C C . LYS A 1 93 ? 9.892 -5.752 -21.201 1.00 77.44 93 LYS A C 1
ATOM 750 O O . LYS A 1 93 ? 10.239 -6.515 -22.096 1.00 77.44 93 LYS A O 1
ATOM 755 N N . ALA A 1 94 ? 9.941 -4.428 -21.325 1.00 74.62 94 ALA A N 1
ATOM 756 C CA . ALA A 1 94 ? 10.486 -3.744 -22.492 1.00 74.62 94 ALA A CA 1
ATOM 757 C C . ALA A 1 94 ? 12.028 -3.773 -22.559 1.00 74.62 94 ALA A C 1
ATOM 759 O O . ALA A 1 94 ? 12.588 -3.246 -23.516 1.00 74.62 94 ALA A O 1
ATOM 760 N N . GLY A 1 95 ? 12.711 -4.370 -21.573 1.00 70.12 95 GLY A N 1
ATOM 761 C CA . GLY A 1 95 ? 14.172 -4.477 -21.535 1.00 70.12 95 GLY A CA 1
ATOM 762 C C . GLY A 1 95 ? 14.881 -3.162 -21.205 1.00 70.12 95 GLY A C 1
ATOM 763 O O . GLY A 1 95 ? 16.074 -3.036 -21.456 1.00 70.12 95 GLY A O 1
ATOM 764 N N . VAL A 1 96 ? 14.150 -2.178 -20.667 1.00 68.31 96 VAL A N 1
ATOM 765 C CA . VAL A 1 96 ? 14.683 -0.847 -20.333 1.00 68.31 96 VAL A CA 1
ATOM 766 C C . VAL A 1 96 ? 15.594 -0.906 -19.107 1.00 68.31 96 VAL A C 1
ATOM 768 O O . VAL A 1 96 ? 16.636 -0.261 -19.070 1.00 68.31 96 VAL A O 1
ATOM 771 N N . PHE A 1 97 ? 15.207 -1.717 -18.125 1.00 66.69 97 PHE A N 1
ATOM 772 C CA . PHE A 1 97 ? 15.991 -2.005 -16.936 1.00 66.69 97 PHE A CA 1
ATOM 773 C C . PHE A 1 97 ? 16.223 -3.514 -16.882 1.00 66.69 97 PHE A C 1
ATOM 775 O O . PHE A 1 97 ? 15.277 -4.287 -16.718 1.00 66.69 97 PHE A O 1
ATOM 782 N N . ASP A 1 98 ? 17.466 -3.947 -17.101 1.00 58.78 98 ASP A N 1
ATOM 783 C CA . ASP A 1 98 ? 17.799 -5.370 -17.139 1.00 58.78 98 ASP A CA 1
ATOM 784 C C . ASP A 1 98 ? 17.678 -5.963 -15.723 1.00 58.78 98 ASP A C 1
ATOM 786 O O . ASP A 1 98 ? 18.362 -5.549 -14.783 1.00 58.78 98 ASP A O 1
ATOM 790 N N . VAL A 1 99 ? 16.783 -6.942 -15.558 1.00 53.97 99 VAL A N 1
ATOM 791 C CA . VAL A 1 99 ? 16.527 -7.640 -14.281 1.00 53.97 99 VAL A CA 1
ATOM 792 C C . VAL A 1 99 ? 17.786 -8.353 -13.776 1.00 53.97 99 VAL A C 1
ATOM 794 O O . VAL A 1 99 ? 17.903 -8.625 -12.583 1.00 53.97 99 VAL A O 1
ATOM 797 N N . LYS A 1 100 ? 18.767 -8.604 -14.655 1.00 50.91 100 LYS A N 1
ATOM 798 C CA . LYS A 1 100 ? 20.056 -9.212 -14.296 1.00 50.91 100 LYS A CA 1
ATOM 799 C C . LYS A 1 100 ? 20.834 -8.427 -13.236 1.00 50.91 100 LYS A C 1
ATOM 801 O O . LYS A 1 100 ? 21.467 -9.051 -12.393 1.00 50.91 100 LYS A O 1
ATOM 806 N N . ASN A 1 101 ? 20.697 -7.100 -13.178 1.00 48.62 101 ASN A N 1
ATOM 807 C CA . ASN A 1 101 ? 21.371 -6.290 -12.153 1.00 48.62 101 ASN A CA 1
ATOM 808 C C . ASN A 1 101 ? 20.764 -6.427 -10.744 1.00 48.62 101 ASN A C 1
ATOM 810 O O . ASN A 1 101 ? 21.352 -5.937 -9.788 1.00 48.62 101 ASN A O 1
ATOM 814 N N . VAL A 1 102 ? 19.602 -7.073 -10.590 1.00 49.62 102 VAL A N 1
ATOM 815 C CA . VAL A 1 102 ? 18.958 -7.260 -9.276 1.00 49.62 102 VAL A CA 1
ATOM 816 C C . VAL A 1 102 ? 19.504 -8.491 -8.545 1.00 49.62 102 VAL A C 1
ATOM 818 O O . VAL A 1 102 ? 19.529 -8.506 -7.321 1.00 49.62 102 VAL A O 1
ATOM 821 N N . LEU A 1 103 ? 19.963 -9.513 -9.275 1.00 47.91 103 LEU A N 1
ATOM 822 C CA . LEU A 1 103 ? 20.399 -10.791 -8.690 1.00 47.91 103 LEU A CA 1
ATOM 823 C C . LEU A 1 103 ? 21.920 -10.898 -8.489 1.00 47.91 103 LEU A C 1
ATOM 825 O O . LEU A 1 103 ? 22.369 -11.768 -7.745 1.00 47.91 103 LEU A O 1
ATOM 829 N N . ASP A 1 104 ? 22.711 -10.030 -9.124 1.00 45.00 104 ASP A N 1
ATOM 830 C CA . ASP A 1 104 ? 24.177 -10.129 -9.101 1.00 45.00 104 ASP A CA 1
ATOM 831 C C . ASP A 1 104 ? 24.852 -9.335 -7.961 1.00 45.00 104 ASP A C 1
ATOM 833 O O . ASP A 1 104 ? 26.026 -9.575 -7.673 1.00 45.00 104 ASP A O 1
ATOM 837 N N . GLU A 1 105 ? 24.142 -8.445 -7.252 1.00 46.78 105 GLU A N 1
ATOM 838 C CA . GLU A 1 105 ? 24.717 -7.715 -6.103 1.00 46.78 105 GLU A CA 1
ATOM 839 C C . GLU A 1 105 ? 24.722 -8.506 -4.783 1.00 46.78 105 GLU A C 1
ATOM 841 O O . GLU A 1 105 ? 25.460 -8.142 -3.873 1.00 46.78 105 GLU A O 1
ATOM 846 N N . GLU A 1 106 ? 24.001 -9.627 -4.665 1.00 45.44 106 GLU A N 1
ATOM 847 C CA . GLU A 1 106 ? 24.045 -10.471 -3.452 1.00 45.44 106 GLU A CA 1
ATOM 848 C C . GLU A 1 106 ? 25.273 -11.409 -3.391 1.00 45.44 106 GLU A C 1
ATOM 850 O O . GLU A 1 106 ? 25.368 -12.268 -2.514 1.00 45.44 106 GLU A O 1
ATOM 855 N N . LYS A 1 107 ? 26.238 -11.270 -4.315 1.00 40.19 107 LYS A N 1
ATOM 856 C CA . LYS A 1 107 ? 27.448 -12.115 -4.389 1.00 40.19 107 LYS A CA 1
ATOM 857 C C . LYS A 1 107 ? 28.782 -11.370 -4.243 1.00 40.19 107 LYS A C 1
ATOM 859 O O . LYS A 1 107 ? 29.795 -11.849 -4.761 1.00 40.19 107 LYS A O 1
ATOM 864 N N . LYS A 1 108 ? 28.831 -10.247 -3.523 1.00 36.06 108 LYS A N 1
ATOM 865 C CA . LYS A 1 108 ? 30.107 -9.639 -3.107 1.00 36.06 108 LYS A CA 1
ATOM 866 C C . LYS A 1 108 ? 30.170 -9.336 -1.622 1.00 36.06 108 LYS A C 1
ATOM 868 O O . LYS A 1 108 ? 29.241 -8.676 -1.120 1.00 36.06 108 LYS A O 1
#

Foldseek 3Di:
DVLVVVLVVLLVPAPALVRLCVVQQVVLVVVLVVLVVVLVVLLVVLVVCCVVDVPVPVVSVVSVVVSVVSVVVSVVSVVSNVVSVVSSVVSCVVVSHPCVVVPPVVPD

Sequence (108 aa):
MGEDLEKAGFILKYENTKNLLECELTPLTDVLLKLSYICVNFANTASIIKNITINETHEVKEFLDIVFDMRKVADKLEDIIECRSEIIFRLIKAGVFDVKNVLDEEKK

Secondary structure (DSSP, 8-state):
-HHHHHHHHHHHH-SSHHHHHHHHTHHHHHHHHHHHHHHHHHHHHHHHHHHH-TT-HHHHHHHHHHHHHHHHHHHHHHHHHHHHHHHHHHHHHTTSS-THHHHSGGG-

Organism: NCBI:txid857293

Radius of gyration: 20.76 Å; chains: 1; bounding box: 51×22×60 Å

pLDDT: mean 77.29, std 14.59, range [36.06, 93.19]